Protein 3G7L (pdb70)

B-factor: mean 52.77, std 21.84, range [19.04, 156.13]

GO terms:
  GO:0005634 nucleus (C, EXP)
  GO:0140720 subtelomeric heterochromatin (C, IDA)
  GO:1990342 heterochromatin island (C, IDA)
  GO:0062072 histone H3K9me2/3 reader activity (F, IDA)
  GO:0031934 mating-type region heterochromatin (C, IDA)
  GO:0000779 condensed chromosome, centromeric region (C, IDA)
  GO:0005634 nucleus (C, IDA)
  GO:0005721 pericentric heterochromatin (C, IDA)
  GO:0003677 DNA binding (F, IDA)
  GO:0003727 single-stranded RNA binding (F, IDA)
  GO:0030958 RITS complex (C, IDA)
  GO:0030466 silent mating-type cassette heterochromatin formation (P, IDA)
  GO:0062072 histone H3K9me2/3 reader activity (F, EXP)
  GO:0030958 RITS complex (C, EXP)
  GO:0030466 silent mating-type cassette heterochromatin formation (P, EXP)
  GO:0031507 heterochromatin formation (P, EXP)
  GO:0031508 pericentric heterochromatin formation (P, EXP)
  GO:0031509 subtelomeric heterochromatin formation (P, EXP)
  GO:0140727 siRNA-mediated pericentric heterochromatin formation (P, EXP)
  GO:0005634 nucleus (C, HDA)

Secondary structure (DSSP, 8-state):
---EEEEEEEEEEE-TTS-EEEEEEETTS-GGG-EEEEGGGGTB-HHHHHHHHH-/--EE--

CATH classification: 2.40.50.40

Organism: Schizosaccharomyces pombe (strain 972 / ATCC 24843) (NCBI:txid284812)

Radius of gyration: 10.74 Å; Cα contacts (8 Å, |Δi|>4): 112; chains: 2; bounding box: 28×30×21 Å

Structure (mmCIF, N/CA/C/O backbone):
data_3G7L
#
_entry.id   3G7L
#
_cell.length_a   41.560
_cell.length_b   41.560
_cell.length_c   87.380
_cell.angle_alpha   90.00
_cell.angle_beta   90.00
_cell.angle_gamma   90.00
#
_symmetry.space_group_name_H-M   'P 43 21 2'
#
loop_
_entity.id
_entity.type
_entity.pdbx_description
1 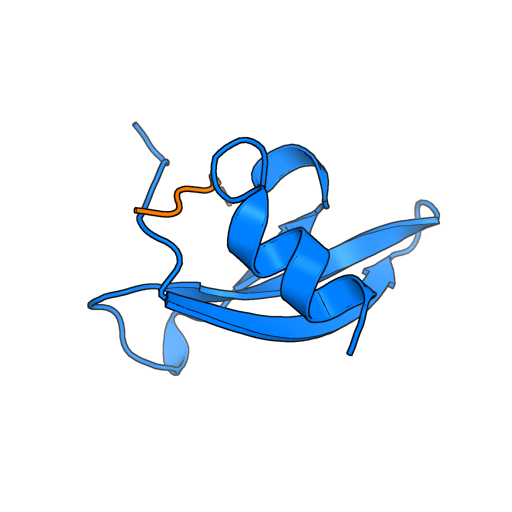polymer 'Chromo domain-containing protein 1'
2 polymer 'Histone H3.1/H3.2'
3 non-polymer 'ACETIC ACID'
4 non-polymer 'ZINC ION'
5 water water
#
loop_
_atom_site.group_PDB
_atom_site.id
_atom_site.type_symbol
_atom_site.label_atom_id
_atom_site.label_alt_id
_atom_site.label_comp_id
_atom_site.label_asym_id
_atom_site.label_entity_id
_atom_site.label_seq_id
_atom_site.pdbx_PDB_ins_code
_atom_site.Cartn_x
_atom_site.Cartn_y
_atom_site.Cartn_z
_atom_site.occupancy
_atom_site.B_iso_or_equiv
_atom_site.auth_seq_id
_atom_site.auth_comp_id
_atom_site.auth_asym_id
_atom_site.auth_atom_id
_atom_site.pdbx_PDB_model_num
ATOM 1 N N . ALA A 1 5 ? -10.944 -13.592 -19.271 1.00 58.75 19 ALA A N 1
ATOM 2 C CA . ALA A 1 5 ? -12.142 -13.904 -18.492 1.00 75.27 19 ALA A CA 1
ATOM 3 C C . ALA A 1 5 ? -11.809 -14.222 -17.024 1.00 76.46 19 ALA A C 1
ATOM 4 O O . ALA A 1 5 ? -11.916 -13.354 -16.150 1.00 80.71 19 ALA A O 1
ATOM 10 N N . ASP A 1 6 ? -11.423 -15.468 -16.751 1.00 75.03 20 ASP A N 1
ATOM 11 C CA . ASP A 1 6 ? -10.943 -15.849 -15.418 1.00 66.13 20 ASP A CA 1
ATOM 12 C C . ASP A 1 6 ? -9.456 -15.520 -15.269 1.00 49.67 20 ASP A C 1
ATOM 13 O O . ASP A 1 6 ? -8.729 -16.218 -14.573 1.00 55.90 20 ASP A O 1
ATOM 22 N N . VAL A 1 7 ? -9.011 -14.453 -15.928 1.00 44.84 21 VAL A N 1
ATOM 23 C CA . VAL A 1 7 ? -7.597 -14.114 -15.984 1.00 42.18 21 VAL A CA 1
ATOM 24 C C . VAL A 1 7 ? -7.350 -12.846 -15.183 1.00 43.52 21 VAL A C 1
ATOM 25 O O . VAL A 1 7 ? -8.021 -11.845 -15.393 1.00 47.23 21 VAL A O 1
ATOM 38 N N . TYR A 1 8 ? -6.388 -12.886 -14.262 1.00 41.88 22 TYR A N 1
ATOM 39 C CA . TYR A 1 8 ? -6.139 -11.732 -13.401 1.00 44.24 22 TYR A CA 1
ATOM 40 C C . TYR A 1 8 ? -4.661 -11.377 -13.341 1.00 43.50 22 TYR A C 1
ATOM 41 O O . TYR A 1 8 ? -3.798 -12.168 -13.749 1.00 42.69 22 TYR A O 1
ATOM 59 N N . GLU A 1 9 ? -4.378 -10.181 -12.826 1.00 37.39 23 GLU A N 1
ATOM 60 C CA . GLU A 1 9 ? -3.010 -9.725 -12.660 1.00 41.86 23 GLU A CA 1
ATOM 61 C C . GLU A 1 9 ? -2.362 -10.457 -11.484 1.00 39.61 23 GLU A C 1
ATOM 62 O O . GLU A 1 9 ? -2.955 -10.578 -10.407 1.00 37.48 23 GLU A O 1
ATOM 74 N N . VAL A 1 10 ? -1.159 -10.965 -11.725 1.00 42.16 24 VAL A N 1
ATOM 75 C CA . VAL A 1 10 ? -0.297 -11.535 -10.701 1.00 44.42 24 VAL A CA 1
ATOM 76 C C . VAL A 1 10 ? 0.531 -10.443 -10.014 1.00 48.34 24 VAL A C 1
ATOM 77 O O . VAL A 1 10 ? 1.270 -9.714 -10.672 1.00 55.70 24 VAL A O 1
ATOM 90 N N . GLU A 1 11 ? 0.394 -10.310 -8.694 1.00 35.25 25 GLU A N 1
ATOM 91 C CA . GLU A 1 11 ? 1.290 -9.428 -7.943 1.00 37.41 25 GLU A CA 1
ATOM 92 C C . GLU A 1 11 ? 2.639 -10.120 -7.702 1.00 35.59 25 GLU A C 1
ATOM 93 O O . GLU A 1 11 ? 3.711 -9.506 -7.852 1.00 33.55 25 GLU A O 1
ATOM 105 N N . ASP A 1 12 ? 2.614 -11.398 -7.334 1.00 35.47 26 ASP A N 1
ATOM 106 C CA . ASP A 1 12 ? 3.869 -12.062 -6.996 1.00 35.63 26 ASP A CA 1
ATOM 107 C C . ASP A 1 12 ? 3.699 -13.548 -6.841 1.00 24.38 26 ASP A C 1
ATOM 108 O O . ASP A 1 12 ? 2.580 -14.019 -6.632 1.00 30.46 26 ASP A O 1
ATOM 117 N N . ILE A 1 13 ? 4.808 -14.287 -6.922 1.00 32.18 27 ILE A N 1
ATOM 118 C CA . ILE A 1 13 ? 4.832 -15.699 -6.523 1.00 34.22 27 ILE A CA 1
ATOM 119 C C . ILE A 1 13 ? 5.478 -15.847 -5.154 1.00 36.90 27 ILE A C 1
ATOM 120 O O . ILE A 1 13 ? 6.540 -15.284 -4.932 1.00 43.25 27 ILE A O 1
ATOM 136 N N . LEU A 1 14 ? 4.840 -16.611 -4.260 1.00 38.10 28 LEU A N 1
ATOM 137 C CA . LEU A 1 14 ? 5.262 -16.733 -2.840 1.00 41.95 28 LEU A CA 1
ATOM 138 C C . LEU A 1 14 ? 5.879 -18.091 -2.489 1.00 38.14 28 LEU A C 1
ATOM 139 O O . LEU A 1 14 ? 6.684 -18.179 -1.584 1.00 41.40 28 LEU A O 1
ATOM 155 N N . ALA A 1 15 ? 5.476 -19.154 -3.182 1.00 41.65 29 ALA A N 1
ATOM 156 C CA . ALA A 1 15 ? 6.030 -20.474 -2.912 1.00 31.54 29 ALA A CA 1
ATOM 157 C C . ALA A 1 15 ? 5.745 -21.387 -4.093 1.00 34.67 29 ALA A C 1
ATOM 158 O O . ALA A 1 15 ? 4.987 -21.016 -4.997 1.00 37.31 29 ALA A O 1
ATOM 165 N N . ASP A 1 16 ? 6.359 -22.566 -4.105 1.00 35.65 30 ASP A N 1
ATOM 166 C CA . ASP A 1 16 ? 6.028 -23.582 -5.101 1.00 40.02 30 ASP A CA 1
ATOM 167 C C . ASP A 1 16 ? 6.048 -25.016 -4.548 1.00 44.76 30 ASP A C 1
ATOM 168 O O . ASP A 1 16 ? 6.673 -25.296 -3.534 1.00 43.82 30 ASP A O 1
ATOM 177 N N . ARG A 1 17 ? 5.350 -25.906 -5.245 1.00 38.25 31 ARG A N 1
ATOM 178 C CA . ARG A 1 17 ? 5.276 -27.299 -4.874 1.00 37.93 31 ARG A CA 1
ATOM 179 C C . ARG A 1 17 ? 5.014 -28.161 -6.119 1.00 36.11 31 ARG A C 1
ATOM 180 O O . ARG A 1 17 ? 4.622 -27.666 -7.166 1.00 43.72 31 ARG A O 1
ATOM 201 N N . VAL A 1 18 ? 5.242 -29.453 -5.989 1.00 32.94 32 VAL A N 1
ATOM 202 C CA . VAL A 1 18 ? 4.863 -30.411 -7.015 1.00 41.81 32 VAL A CA 1
ATOM 203 C C . VAL A 1 18 ? 3.587 -31.111 -6.549 1.00 45.54 32 VAL A C 1
ATOM 204 O O . VAL A 1 18 ? 3.531 -31.607 -5.431 1.00 47.79 32 VAL A O 1
ATOM 217 N N . ASN A 1 19 ? 2.555 -31.152 -7.383 1.00 48.65 33 ASN A N 1
ATOM 218 C CA . ASN A 1 19 ? 1.348 -31.884 -7.009 1.00 53.43 33 ASN A CA 1
ATOM 219 C C . ASN A 1 19 ? 1.470 -33.404 -7.282 1.00 55.00 33 ASN A C 1
ATOM 220 O O . ASN A 1 19 ? 2.571 -33.918 -7.475 1.00 58.51 33 ASN A O 1
ATOM 231 N N . LYS A 1 20 ? 0.340 -34.108 -7.298 1.00 62.36 34 LYS A N 1
ATOM 232 C CA . LYS A 1 20 ? 0.313 -35.563 -7.489 1.00 70.63 34 LYS A CA 1
ATOM 233 C C . LYS A 1 20 ? 0.647 -35.974 -8.925 1.00 65.44 34 LYS A C 1
ATOM 234 O O . LYS A 1 20 ? 1.118 -37.084 -9.169 1.00 69.58 34 LYS A O 1
ATOM 253 N N . ASN A 1 21 ? 0.383 -35.079 -9.870 1.00 53.72 35 ASN A N 1
ATOM 254 C CA . ASN A 1 21 ? 0.674 -35.331 -11.273 1.00 52.46 35 ASN A CA 1
ATOM 255 C C . ASN A 1 21 ? 2.068 -34.908 -11.678 1.00 48.82 35 ASN A C 1
ATOM 256 O O . ASN A 1 21 ? 2.416 -34.960 -12.867 1.00 55.50 35 ASN A O 1
ATOM 267 N N . GLY A 1 22 ? 2.864 -34.460 -10.708 1.00 45.98 36 GLY A N 1
ATOM 268 C CA . GLY A 1 22 ? 4.247 -34.104 -10.989 1.00 47.41 36 GLY A CA 1
ATOM 269 C C . GLY A 1 22 ? 4.362 -32.747 -11.653 1.00 43.61 36 GLY A C 1
ATOM 270 O O . GLY A 1 22 ? 5.394 -32.392 -12.234 1.00 44.37 36 GLY A O 1
ATOM 274 N N . ILE A 1 23 ? 3.299 -31.966 -11.528 1.00 38.85 37 ILE A N 1
ATOM 275 C CA . ILE A 1 23 ? 3.238 -30.638 -12.124 1.00 46.08 37 ILE A CA 1
ATOM 276 C C . ILE A 1 23 ? 3.543 -29.557 -11.068 1.00 44.20 37 ILE A C 1
ATOM 277 O O . ILE A 1 23 ? 3.005 -29.605 -9.974 1.00 43.21 37 ILE A O 1
ATOM 293 N N . ASN A 1 24 ? 4.425 -28.611 -11.393 1.00 32.22 38 ASN A N 1
ATOM 294 C CA . ASN A 1 24 ? 4.692 -27.484 -10.516 1.00 33.27 38 ASN A CA 1
ATOM 295 C C . ASN A 1 24 ? 3.479 -26.601 -10.342 1.00 33.85 38 ASN A C 1
ATOM 296 O O . ASN A 1 24 ? 2.829 -26.243 -11.318 1.00 38.14 38 ASN A O 1
ATOM 307 N N . GLU A 1 25 ? 3.180 -26.255 -9.094 1.00 30.81 39 GLU A N 1
ATOM 308 C CA . GLU A 1 25 ? 2.136 -25.294 -8.768 1.00 29.63 39 GLU A CA 1
ATOM 309 C C . GLU A 1 25 ? 2.762 -24.148 -7.965 1.00 31.08 39 GLU A C 1
ATOM 310 O O . GLU A 1 25 ? 3.699 -24.367 -7.209 1.00 34.59 39 GLU A O 1
ATOM 322 N N . TYR A 1 26 ? 2.240 -22.933 -8.144 1.00 27.82 40 TYR A N 1
ATOM 323 C CA . TYR A 1 26 ? 2.853 -21.716 -7.614 1.00 29.67 40 TYR A CA 1
ATOM 324 C C . TYR A 1 26 ? 1.809 -20.994 -6.824 1.00 27.80 40 TYR A C 1
ATOM 325 O O . TYR A 1 26 ? 0.642 -20.918 -7.237 1.00 28.98 40 TYR A O 1
ATOM 343 N N . TYR A 1 27 ? 2.219 -20.488 -5.666 1.00 28.68 41 TYR A N 1
ATOM 344 C CA . TYR A 1 27 ? 1.284 -19.814 -4.759 1.00 26.72 41 TYR A CA 1
ATOM 345 C C . TYR A 1 27 ? 1.246 -18.345 -5.129 1.00 22.92 41 TYR A C 1
ATOM 346 O O . TYR A 1 27 ? 2.233 -17.619 -4.961 1.00 31.88 41 TYR A O 1
ATOM 364 N N . ILE A 1 28 ? 0.098 -17.913 -5.638 1.00 22.08 42 ILE A N 1
ATOM 365 C CA . ILE A 1 28 ? -0.040 -16.576 -6.199 1.00 26.01 42 ILE A CA 1
ATOM 366 C C . ILE A 1 28 ? -0.695 -15.531 -5.269 1.00 27.00 42 ILE A C 1
ATOM 367 O O . ILE A 1 28 ? -1.781 -15.738 -4.707 1.00 29.12 42 ILE A O 1
ATOM 383 N N . LYS A 1 29 ? -0.009 -14.402 -5.130 1.00 28.98 43 LYS A N 1
ATOM 384 C CA . LYS A 1 29 ? -0.628 -13.196 -4.616 1.00 34.74 43 LYS A CA 1
ATOM 385 C C . LYS A 1 29 ? -1.225 -12.396 -5.786 1.00 33.89 43 LYS A C 1
ATOM 386 O O . LYS A 1 29 ? -0.512 -11.924 -6.659 1.00 33.35 43 LYS A O 1
ATOM 405 N N . TRP A 1 30 ? -2.539 -12.249 -5.792 1.00 32.56 44 TRP A N 1
ATOM 406 C CA . TRP A 1 30 ? -3.226 -11.593 -6.895 1.00 38.43 44 TRP A CA 1
ATOM 407 C C . TRP A 1 30 ? -3.305 -10.078 -6.640 1.00 49.49 44 TRP A C 1
ATOM 408 O O . TRP A 1 30 ? -3.834 -9.648 -5.619 1.00 40.57 44 TRP A O 1
ATOM 429 N N . ALA A 1 31 ? -2.765 -9.273 -7.555 1.00 45.94 45 ALA A N 1
ATOM 430 C CA . ALA A 1 31 ? -2.808 -7.819 -7.403 1.00 47.20 45 ALA A CA 1
ATOM 431 C C . ALA A 1 31 ? -4.225 -7.401 -7.056 1.00 50.45 45 ALA A C 1
ATOM 432 O O . ALA A 1 31 ? -5.180 -7.769 -7.753 1.00 42.17 45 ALA A O 1
ATOM 439 N N . GLY A 1 32 ? -4.375 -6.636 -5.980 1.00 54.50 46 GLY A N 1
ATOM 440 C CA . GLY A 1 32 ? -5.677 -6.082 -5.643 1.00 58.54 46 GLY A CA 1
ATOM 441 C C . GLY A 1 32 ? -6.603 -7.023 -4.890 1.00 60.38 46 GLY A C 1
ATOM 442 O O . GLY A 1 32 ? -7.780 -6.740 -4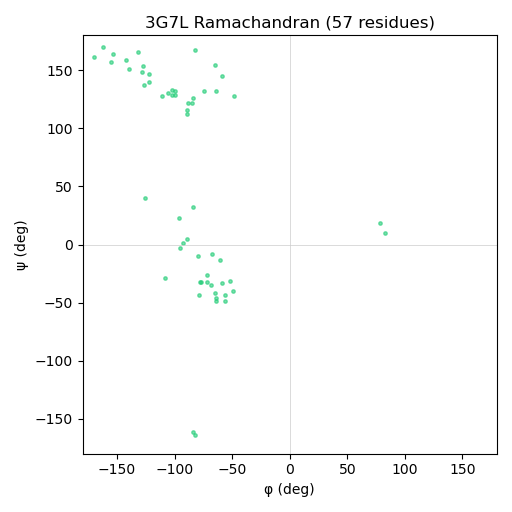.723 1.00 68.91 46 GLY A O 1
ATOM 446 N N . TYR A 1 33 ? -6.074 -8.151 -4.440 1.00 49.95 47 TYR A N 1
ATOM 447 C CA . TYR A 1 33 ? -6.848 -9.111 -3.670 1.00 45.48 47 TYR A CA 1
ATOM 448 C C . TYR A 1 33 ? -6.052 -9.412 -2.400 1.00 51.85 47 TYR A C 1
ATOM 449 O O . TYR A 1 33 ? -4.819 -9.336 -2.409 1.00 51.36 47 TYR A O 1
ATOM 467 N N . ASP A 1 34 ? -6.738 -9.709 -1.299 1.00 48.79 48 ASP A N 1
ATOM 468 C CA . ASP A 1 34 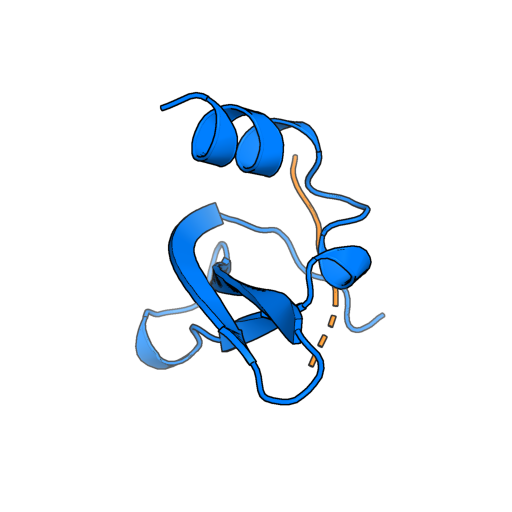? -6.033 -9.906 -0.031 1.00 49.41 48 ASP A CA 1
ATOM 469 C C . ASP A 1 34 ? -5.482 -11.335 0.046 1.00 46.24 48 ASP A C 1
ATOM 470 O O . ASP A 1 34 ? -5.840 -12.188 -0.781 1.00 49.55 48 ASP A O 1
ATOM 479 N N . TRP A 1 35 ? -4.601 -11.573 1.017 1.00 38.74 49 TRP A N 1
ATOM 480 C CA . TRP A 1 35 ? -3.878 -12.851 1.168 1.00 39.17 49 TRP A CA 1
ATOM 481 C C . TRP A 1 35 ? -4.755 -14.083 1.388 1.00 46.32 49 TRP A C 1
ATOM 482 O O . TRP A 1 35 ? -4.270 -15.219 1.291 1.00 50.52 49 TRP A O 1
ATOM 503 N N . TYR A 1 36 ? -6.034 -13.871 1.701 1.00 43.88 50 TYR A N 1
ATOM 504 C CA . TYR A 1 36 ? -6.986 -14.981 1.824 1.00 41.99 50 TYR A CA 1
ATOM 505 C C . TYR A 1 36 ? -7.465 -15.436 0.452 1.00 33.91 50 TYR A C 1
ATOM 506 O O . TYR A 1 36 ? -8.142 -16.450 0.349 1.00 39.95 50 TYR A O 1
ATOM 524 N N . ASP A 1 37 ? -7.137 -14.660 -0.586 1.00 34.85 51 ASP A N 1
ATOM 525 C CA . ASP A 1 37 ? -7.497 -14.988 -1.974 1.00 44.36 51 ASP A CA 1
ATOM 526 C C . ASP A 1 37 ? -6.379 -15.710 -2.739 1.00 35.62 51 ASP A C 1
ATOM 527 O O . ASP A 1 37 ? -6.547 -16.052 -3.905 1.00 39.61 51 ASP A O 1
ATOM 536 N N . ASN A 1 38 ? -5.234 -15.886 -2.083 1.00 35.02 52 ASN A N 1
ATOM 537 C CA . ASN A 1 38 ? -4.086 -16.517 -2.691 1.00 26.85 52 ASN A CA 1
ATOM 538 C C . ASN A 1 38 ? -4.495 -17.903 -3.125 1.00 29.85 52 ASN A C 1
ATOM 539 O O . ASN A 1 38 ? -5.304 -18.540 -2.455 1.00 32.34 52 ASN A O 1
ATOM 550 N N . THR A 1 39 ? -3.946 -18.361 -4.252 1.00 29.98 53 THR A N 1
ATOM 551 C CA . THR A 1 39 ? -4.276 -19.677 -4.783 1.00 27.92 53 THR A CA 1
ATOM 552 C C . THR A 1 39 ? -3.022 -20.349 -5.312 1.00 30.76 53 THR A C 1
ATOM 553 O O . THR A 1 39 ? -2.071 -19.677 -5.700 1.00 26.86 53 THR A O 1
ATOM 564 N N . TRP A 1 40 ? -3.011 -21.677 -5.270 1.00 38.93 54 TRP A N 1
ATOM 565 C CA . TRP A 1 40 ? -1.993 -22.464 -5.958 1.00 41.66 54 TRP A CA 1
ATOM 566 C C . TRP A 1 40 ? -2.410 -22.664 -7.421 1.00 43.88 54 TRP A C 1
ATOM 567 O O . TRP A 1 40 ? -3.516 -23.140 -7.683 1.00 36.27 54 TRP A O 1
ATOM 588 N N . GLU A 1 41 ? -1.541 -22.299 -8.365 1.00 33.32 55 GLU A N 1
ATOM 589 C CA . GLU A 1 41 ? -1.856 -22.482 -9.794 1.00 30.95 55 GLU A CA 1
ATOM 590 C C . GLU A 1 41 ? -0.796 -23.333 -10.442 1.00 29.76 55 GLU A C 1
ATOM 591 O O . GLU A 1 41 ? 0.393 -23.154 -10.160 1.00 21.36 55 GLU A O 1
ATOM 603 N N . PRO A 1 42 ? -1.218 -24.245 -11.339 1.00 32.86 56 PRO A N 1
ATOM 604 C CA . PRO A 1 42 ? -0.252 -25.028 -12.119 1.00 31.20 56 PRO A CA 1
ATOM 605 C C . PRO A 1 42 ? 0.536 -24.112 -13.033 1.00 27.86 56 PRO A C 1
ATOM 606 O O . PRO A 1 42 ? 0.054 -23.041 -13.405 1.00 31.43 56 PRO A O 1
ATOM 617 N N . GLU A 1 43 ? 1.740 -24.529 -13.392 1.00 28.57 57 GLU A N 1
ATOM 618 C CA . GLU A 1 43 ? 2.624 -23.727 -14.235 1.00 38.77 57 GLU A CA 1
ATOM 619 C C . GLU A 1 43 ? 1.986 -23.168 -15.523 1.00 40.91 57 GLU A C 1
ATOM 620 O O . GLU A 1 43 ? 2.253 -22.027 -15.910 1.00 45.92 57 GLU A O 1
ATOM 632 N N . GLN A 1 44 ? 1.158 -23.960 -16.197 1.00 41.09 58 GLN A N 1
ATOM 633 C CA . GLN A 1 44 ? 0.484 -23.480 -17.412 1.00 47.62 58 GLN A CA 1
ATOM 634 C C . GLN A 1 44 ? -0.391 -22.224 -17.191 1.00 43.12 58 GLN A C 1
ATOM 635 O O . GLN A 1 44 ? -0.506 -21.370 -18.086 1.00 32.39 58 GLN A O 1
ATOM 649 N N . ASN A 1 45 ? -1.002 -22.082 -16.013 1.00 31.69 59 ASN A N 1
ATOM 650 C CA . ASN A 1 45 ? -1.861 -20.927 -15.801 1.00 26.00 59 ASN A CA 1
ATOM 651 C C . ASN A 1 45 ? -1.060 -19.628 -15.776 1.00 25.70 59 ASN A C 1
ATOM 652 O O . ASN A 1 45 ? -1.634 -18.539 -15.735 1.00 33.88 59 ASN A O 1
ATOM 663 N N . LEU A 1 46 ? 0.266 -19.740 -15.768 1.00 20.52 60 LEU A N 1
ATOM 664 C CA . LEU A 1 46 ? 1.128 -18.551 -15.658 1.00 27.99 60 LEU A CA 1
ATOM 665 C C . LEU A 1 46 ? 1.601 -18.066 -17.049 1.00 41.68 60 LEU A C 1
ATOM 666 O O . LEU A 1 46 ? 2.601 -17.364 -17.154 1.00 36.23 60 LEU A O 1
ATOM 682 N N . PHE A 1 47 ? 0.844 -18.422 -18.095 1.00 37.23 61 PHE A N 1
ATOM 683 C CA . PHE A 1 47 ? 1.138 -18.013 -19.468 1.00 45.98 61 PHE A CA 1
ATOM 684 C C . PHE A 1 47 ? 1.329 -16.505 -19.619 1.00 46.34 61 PHE A C 1
ATOM 685 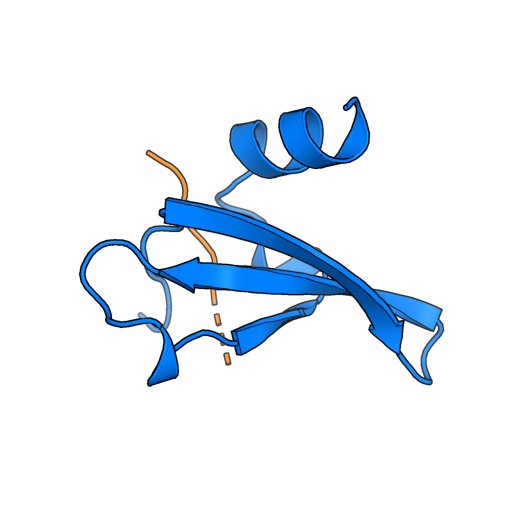O O . PHE A 1 47 ? 2.094 -16.049 -20.459 1.00 48.88 61 PHE A O 1
ATOM 702 N N . GLY A 1 48 ? 0.641 -15.727 -18.798 1.00 42.13 62 GLY A N 1
ATOM 703 C CA . GLY A 1 48 ? 0.738 -14.277 -18.886 1.00 40.85 62 GLY A CA 1
ATOM 704 C C . GLY A 1 48 ? 1.781 -13.6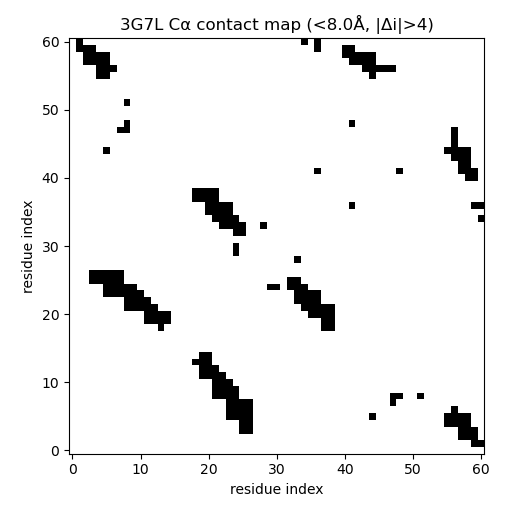48 -17.977 1.00 40.64 62 GLY A C 1
ATOM 705 O O . GLY A 1 48 ? 1.954 -12.437 -17.991 1.00 37.30 62 GLY A O 1
ATOM 709 N N . ALA A 1 49 ? 2.505 -14.480 -17.229 1.00 42.00 63 ALA A N 1
ATOM 710 C CA . ALA A 1 49 ? 3.335 -14.023 -16.117 1.00 50.62 63 ALA A CA 1
ATOM 711 C C . ALA A 1 49 ? 4.775 -14.489 -16.262 1.00 50.39 63 ALA A C 1
ATOM 712 O O . ALA A 1 49 ? 5.413 -14.877 -15.266 1.00 38.52 63 ALA A O 1
ATOM 719 N N . GLU A 1 50 ? 5.274 -14.434 -17.494 1.00 41.98 64 GLU A N 1
ATOM 720 C CA . GLU A 1 50 ? 6.586 -14.964 -17.865 1.00 42.04 64 GLU A CA 1
ATOM 721 C C . GLU A 1 50 ? 7.698 -14.349 -17.012 1.00 45.62 64 GLU A C 1
ATOM 722 O O . GLU A 1 50 ? 8.532 -15.055 -16.449 1.00 50.88 64 GLU A O 1
ATOM 734 N N . LYS A 1 51 ? 7.693 -13.031 -16.884 1.00 44.85 65 LYS A N 1
ATOM 735 C CA . LYS A 1 51 ? 8.766 -12.350 -16.176 1.00 44.73 65 LYS A CA 1
ATOM 736 C C . LYS A 1 51 ? 8.839 -12.718 -14.675 1.00 47.60 65 LYS A C 1
ATOM 737 O O . LYS A 1 51 ? 9.916 -12.976 -14.163 1.00 54.44 65 LYS A O 1
ATOM 756 N N . VAL A 1 52 ? 7.715 -12.730 -13.962 1.00 40.24 66 VAL A N 1
ATOM 757 C CA . VAL A 1 52 ? 7.760 -12.977 -12.517 1.00 48.43 66 VAL A CA 1
ATOM 758 C C . VAL A 1 52 ? 8.089 -14.450 -12.245 1.00 39.19 66 VAL A C 1
ATOM 759 O O . VAL A 1 52 ? 8.770 -14.786 -11.259 1.00 35.67 66 VAL A O 1
ATOM 772 N N . LEU A 1 53 ? 7.627 -15.312 -13.145 1.00 35.93 67 LEU A N 1
ATOM 773 C CA . LEU A 1 53 ? 7.885 -16.742 -13.052 1.00 35.91 67 LEU A CA 1
ATOM 774 C C . LEU A 1 53 ? 9.370 -17.049 -13.195 1.00 37.36 67 LEU A C 1
ATOM 775 O O . LEU A 1 53 ? 9.905 -17.891 -12.480 1.00 39.99 67 LEU A O 1
ATOM 791 N N . LYS A 1 54 ? 10.030 -16.369 -14.131 1.00 38.63 68 LYS A N 1
ATOM 792 C CA . LYS A 1 54 ? 11.423 -16.620 -14.419 1.00 49.39 68 LYS A CA 1
ATOM 793 C C . LYS A 1 54 ? 12.280 -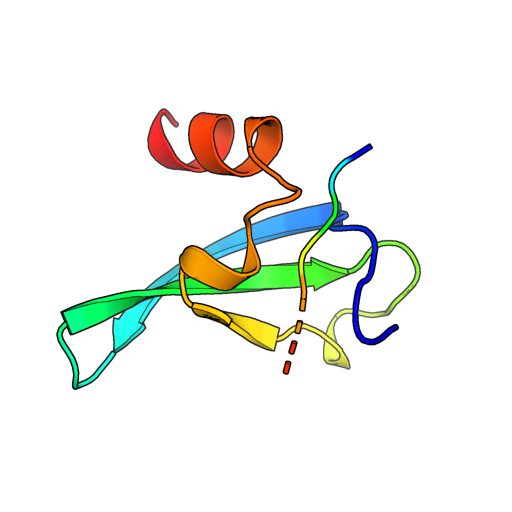15.981 -13.352 1.00 47.06 68 LYS A C 1
ATOM 794 O 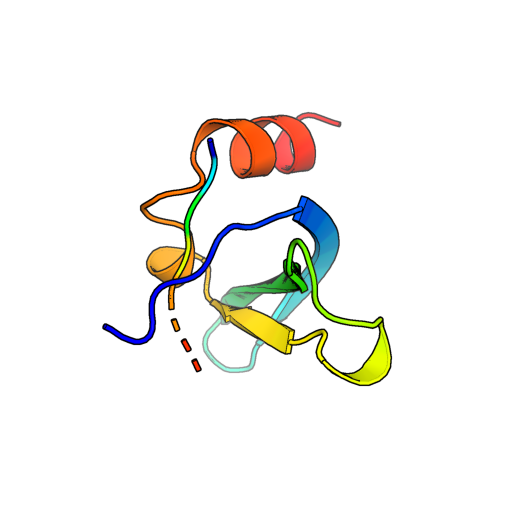O . LYS A 1 54 ? 13.344 -16.491 -13.007 1.00 58.25 68 LYS A O 1
ATOM 813 N N . LYS A 1 55 ? 11.819 -14.868 -12.803 1.00 35.40 69 LYS A N 1
ATOM 814 C CA . LYS A 1 55 ? 12.514 -14.290 -11.666 1.00 50.34 69 LYS A CA 1
ATOM 815 C C . LYS A 1 55 ? 12.432 -15.278 -10.494 1.00 52.62 69 LYS A C 1
ATOM 816 O O . LYS A 1 55 ? 13.440 -15.609 -9.886 1.00 51.37 69 LYS A O 1
ATOM 835 N N . TRP A 1 56 ? 11.234 -15.787 -10.213 1.00 52.81 70 TRP A N 1
ATOM 836 C CA . TRP A 1 56 ? 11.045 -16.752 -9.125 1.00 43.41 70 TRP A CA 1
ATOM 837 C C . TRP A 1 56 ? 11.946 -17.979 -9.306 1.00 48.52 70 TRP A C 1
ATOM 838 O O . TRP A 1 56 ? 12.574 -18.445 -8.361 1.00 47.88 70 TRP A O 1
ATOM 859 N N . LYS A 1 57 ? 12.024 -18.492 -10.531 1.00 42.95 71 LYS A N 1
ATOM 860 C CA . LYS A 1 57 ? 12.803 -19.696 -10.784 1.00 46.88 71 LYS A CA 1
ATOM 861 C C . LYS A 1 57 ? 14.310 -19.462 -10.624 1.00 54.00 71 LYS A C 1
ATOM 862 O O . LYS A 1 57 ? 15.032 -20.356 -10.179 1.00 52.27 71 LYS A O 1
ATOM 881 N N . LYS A 1 58 ? 14.781 -18.267 -10.983 1.00 54.23 72 LYS A N 1
ATOM 882 C CA . LYS A 1 58 ? 16.213 -17.968 -10.945 1.00 55.98 72 LYS A CA 1
ATOM 883 C C . LYS A 1 58 ? 16.691 -17.672 -9.516 1.00 52.23 72 LYS A C 1
ATOM 884 O O . LYS A 1 58 ? 17.815 -17.990 -9.156 1.00 53.22 72 LYS A O 1
ATOM 903 N N . ARG A 1 59 ? 15.834 -17.084 -8.696 1.00 65.28 73 ARG A N 1
ATOM 904 C CA . ARG A 1 59 ? 16.238 -16.658 -7.363 1.00 76.39 73 ARG A CA 1
ATOM 905 C C . ARG A 1 59 ? 16.662 -17.840 -6.501 1.00 77.25 73 ARG A C 1
ATOM 906 O O . ARG A 1 59 ? 17.678 -17.774 -5.803 1.00 83.61 73 ARG A O 1
ATOM 927 N N . LYS B 2 4 ? 3.388 -5.891 -16.645 1.00 83.89 4 LYS P N 1
ATOM 928 C CA . LYS B 2 4 ? 2.052 -6.351 -16.247 1.00 83.66 4 LYS P CA 1
ATOM 929 C C . LYS B 2 4 ? 1.904 -7.855 -16.458 1.00 74.73 4 LYS P C 1
ATOM 930 O O . LYS B 2 4 ? 1.872 -8.342 -17.593 1.00 76.12 4 LYS P O 1
ATOM 948 N N . GLN B 2 5 ? 1.811 -8.580 -15.349 1.00 64.66 5 GLN P N 1
ATOM 949 C CA . GLN B 2 5 ? 1.851 -10.037 -15.359 1.00 48.57 5 GLN P CA 1
ATOM 950 C C . GLN B 2 5 ? 0.469 -10.592 -15.113 1.00 40.59 5 GLN P C 1
ATOM 951 O O . GLN B 2 5 ? -0.205 -10.171 -14.181 1.00 50.82 5 GLN P O 1
ATOM 965 N N . THR B 2 6 ? 0.044 -11.528 -15.955 1.00 44.30 6 THR P N 1
ATOM 966 C CA . THR B 2 6 ? -1.301 -12.095 -15.870 1.00 40.04 6 THR P CA 1
ATOM 967 C C . THR B 2 6 ? -1.241 -13.619 -15.813 1.00 30.78 6 THR P C 1
ATOM 968 O O . THR B 2 6 ? -0.303 -14.237 -16.305 1.00 31.69 6 THR P O 1
ATOM 979 N N . ALA B 2 7 ? -2.257 -14.214 -15.210 1.00 30.75 7 ALA P N 1
ATOM 980 C CA . ALA B 2 7 ? -2.346 -15.660 -15.082 1.00 32.10 7 ALA P CA 1
ATOM 981 C C . ALA B 2 7 ? -3.825 -16.043 -14.920 1.00 36.57 7 ALA P C 1
ATOM 982 O O . ALA B 2 7 ? -4.633 -15.219 -14.514 1.00 35.32 7 ALA P O 1
ATOM 989 N N . ARG B 2 8 ? -4.176 -17.281 -15.247 1.00 34.36 8 ARG P N 1
ATOM 990 C CA . ARG B 2 8 ? -5.528 -17.771 -15.001 1.00 36.47 8 ARG P CA 1
ATOM 991 C C . ARG B 2 8 ? -5.646 -18.261 -13.557 1.00 30.93 8 ARG P C 1
ATOM 992 O O . ARG B 2 8 ? -4.800 -19.030 -13.070 1.00 31.22 8 ARG P O 1
ATOM 1044 N N . SER B 2 10 ? -7.741 -20.468 -11.076 1.00 48.87 10 SER P N 1
ATOM 1045 C CA . SER B 2 10 ? -8.751 -21.505 -10.860 1.00 64.90 10 SER P CA 1
ATOM 1046 C C . SER B 2 10 ? -9.960 -21.009 -1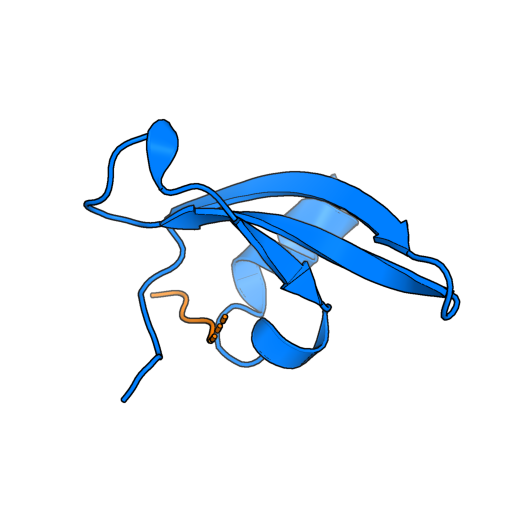0.047 1.00 73.31 10 SER P C 1
ATOM 1047 O O . SER B 2 10 ? -10.761 -21.803 -9.535 1.00 73.71 10 SER P O 1
#

InterPro domains:
  IPR000953 Chromo/chromo shadow domain [PS50013] (22-74)
  IPR000953 Chromo/chromo shadow domain [SM00298] (21-75)
  IPR016197 Chromo-like domain superfamily [SSF54160] (5-77)
  IPR023779 Chromo domain, conserved site [PS00598] (40-60)
  IPR023780 Chromo domain [PF00385] (22-73)
  IPR035979 RNA-binding domain superfamily [SSF54928] (305-373)
  IPR048709 Chop1, PIN domain [PF21484] (810-956)
  IPR049937 Chp1, chromodomain [cd18636] (21-72)
  IPR049938 Chp1, SPOC domain [PF22380] (517-651)
  IPR049938 Chp1, SPOC domain [cd21545] (518-650)
  IPR051219 Heterochromatin-associated chromo domain-containing protein [PTHR22812] (8-386)
  IPR056341 Chp1, domain II [PF23340] (684-774)

Sequence (61 aa):
ADVYEVEDILADRVNKNGINEYYIKWAGYDWYDNTWEPEQNLFGAEKVLKKWKKRKQTARS

Nearest PDB structures (foldseek):
  3g7l-assembly1_A  TM=1.019E+00  e=1.807E-10  Schizosaccharomyces pombe
  6v41-assembly1_AAA  TM=9.186E-01  e=4.424E-06  Homo sapiens
  6v2h-assembly6_K  TM=8.803E-01  e=3.168E-05  Homo sapiens
  6v2h-assembly1_A  TM=8.871E-01  e=3.383E-05  Homo sapiens
  6v2d-assembly2_C  TM=8.877E-01  e=4.697E-05  Homo sapiens

Solvent-accessible surface area: 4347 Å² total

Foldseek 3Di:
DPAAAFPAWDDWDQDPVRFIWTWTDTVPDDPVPTDTGTPVSCVVPVVRVVVVVVD/DDDDDD